Protein AF-A0A4P5WG82-F1 (afdb_monomer_lite)

Foldseek 3Di:
DVVVVVVVVVVVVVCCCVDDPVVVVVVVVVVCVVVPPDPQLQVQLVVQLVVQLVVLVVDPPPRSVVRSVVRSNVRSVVSVVVPPDDPPPVVD

Radius of gyration: 18.95 Å; chains: 1; bounding box: 54×23×49 Å

Secondary structure (DSSP, 8-state):
-HHHHHHHHHHHHHHTTTTSSHHHHHHHHHHHHHTT--HHHHHHHHHHHHHHHHHTTTSTTHHHHHHHHHHHHHHHHHHHHTS--PPPGGG-

pLDDT: mean 77.89, std 9.79, range [56.34, 91.38]

Sequence (92 aa):
MIVLLILVLCVALLLIPIGLPGIWLMVAARYTKKYGGSSRAAWGALIGGVVGAMVGVPMPIIGSVIGALAGSFVGALLGEYSTGTPRPYWAV

Structure (mmCIF, N/CA/C/O backbone):
data_AF-A0A4P5WG82-F1
#
_entry.id   AF-A0A4P5WG82-F1
#
loop_
_atom_site.group_PDB
_atom_site.id
_atom_site.type_symbol
_atom_site.label_atom_id
_atom_site.label_alt_id
_atom_site.label_comp_id
_atom_site.label_asym_id
_atom_site.label_entity_id
_atom_site.label_seq_id
_atom_site.pdbx_PDB_ins_code
_atom_site.Cartn_x
_atom_site.Cartn_y
_atom_site.Cartn_z
_atom_site.occupancy
_atom_site.B_iso_or_equiv
_atom_site.auth_seq_id
_atom_site.auth_comp_id
_atom_site.auth_asym_id
_atom_site.auth_atom_id
_atom_site.pdbx_PDB_model_num
ATOM 1 N N . MET A 1 1 ? 27.792 -10.069 -3.257 1.00 80.44 1 MET A N 1
ATOM 2 C CA . MET A 1 1 ? 26.722 -9.099 -3.601 1.00 80.44 1 MET A CA 1
ATOM 3 C C . MET A 1 1 ? 25.390 -9.452 -2.946 1.00 80.44 1 MET A C 1
ATOM 5 O O . MET A 1 1 ? 24.905 -8.640 -2.176 1.00 80.44 1 MET A O 1
ATOM 9 N N . ILE A 1 2 ? 24.837 -10.655 -3.155 1.00 90.38 2 ILE A N 1
ATOM 10 C CA . ILE A 1 2 ? 23.551 -11.074 -2.550 1.00 90.38 2 ILE A CA 1
ATOM 11 C C . ILE A 1 2 ? 23.592 -11.092 -1.010 1.00 90.38 2 ILE A C 1
ATOM 13 O O . ILE A 1 2 ? 22.701 -10.554 -0.368 1.00 90.38 2 ILE A O 1
ATOM 17 N N . VAL A 1 3 ? 24.663 -11.623 -0.408 1.00 88.81 3 VAL A N 1
ATOM 18 C CA . VAL A 1 3 ? 24.823 -11.656 1.062 1.00 88.81 3 VAL A CA 1
ATOM 19 C C . VAL A 1 3 ? 24.888 -10.246 1.666 1.00 88.81 3 VAL A C 1
ATOM 21 O O . VAL A 1 3 ? 24.271 -9.983 2.691 1.00 88.81 3 VAL A O 1
ATOM 24 N N . LEU A 1 4 ? 25.576 -9.318 0.992 1.00 86.50 4 LEU A N 1
ATOM 25 C CA . LEU A 1 4 ? 25.657 -7.912 1.399 1.00 86.50 4 LEU A CA 1
ATOM 26 C C . LEU A 1 4 ? 24.273 -7.242 1.347 1.00 86.50 4 LEU A C 1
ATOM 28 O O . LEU A 1 4 ? 23.899 -6.537 2.276 1.00 86.50 4 LEU A O 1
ATOM 32 N N . LEU A 1 5 ? 23.498 -7.510 0.290 1.00 86.25 5 LEU A N 1
ATOM 33 C CA . LEU A 1 5 ? 22.128 -7.012 0.140 1.00 86.25 5 LEU A CA 1
ATOM 34 C C . LEU A 1 5 ? 21.208 -7.505 1.260 1.00 86.25 5 LEU A C 1
ATOM 36 O O . LEU A 1 5 ? 20.482 -6.706 1.842 1.00 86.25 5 LEU A O 1
ATOM 40 N N . ILE A 1 6 ? 21.265 -8.796 1.596 1.00 91.19 6 ILE A N 1
ATOM 41 C CA . ILE A 1 6 ? 20.453 -9.374 2.677 1.00 91.19 6 ILE A CA 1
ATOM 42 C C . ILE A 1 6 ? 20.806 -8.722 4.019 1.00 91.19 6 ILE A C 1
ATOM 44 O O . ILE A 1 6 ? 19.914 -8.348 4.775 1.00 91.19 6 ILE A O 1
ATOM 48 N N . LEU A 1 7 ? 22.096 -8.518 4.290 1.00 88.62 7 LEU A N 1
ATOM 49 C CA . LEU A 1 7 ? 22.565 -7.910 5.535 1.00 88.62 7 LEU A CA 1
ATOM 50 C C . LEU A 1 7 ? 22.107 -6.445 5.651 1.00 88.62 7 LEU A C 1
ATOM 52 O O . LEU A 1 7 ? 21.591 -6.043 6.693 1.00 88.62 7 LEU A O 1
ATOM 56 N N . VAL A 1 8 ? 22.194 -5.675 4.561 1.00 83.88 8 VAL A N 1
ATOM 57 C CA . VAL A 1 8 ? 21.675 -4.297 4.491 1.00 83.88 8 VAL A CA 1
ATOM 58 C C . VAL A 1 8 ? 20.158 -4.256 4.715 1.00 83.88 8 VAL A C 1
ATOM 60 O O . VAL A 1 8 ? 19.680 -3.409 5.469 1.00 83.88 8 VAL A O 1
ATOM 63 N N . LEU A 1 9 ? 19.398 -5.185 4.127 1.00 82.94 9 LEU A N 1
ATOM 64 C CA . LEU A 1 9 ? 17.946 -5.279 4.323 1.00 82.94 9 LEU A CA 1
ATOM 65 C C . LEU A 1 9 ? 17.574 -5.637 5.768 1.00 82.94 9 LEU A C 1
ATOM 67 O O . LEU A 1 9 ? 16.657 -5.036 6.327 1.00 82.94 9 LEU A O 1
ATOM 71 N N . CYS A 1 10 ? 18.297 -6.562 6.403 1.00 84.12 10 CYS A N 1
ATOM 72 C CA . CYS A 1 10 ? 18.090 -6.914 7.808 1.00 84.12 10 CYS A CA 1
ATOM 73 C C . CYS A 1 10 ? 18.364 -5.731 8.745 1.00 84.12 10 CYS A C 1
ATOM 75 O O . CYS A 1 10 ? 17.583 -5.483 9.660 1.00 84.12 10 CYS A O 1
ATOM 77 N N . VAL A 1 11 ? 19.433 -4.969 8.498 1.00 82.44 11 VAL A N 1
ATOM 78 C CA . VAL A 1 11 ? 19.754 -3.763 9.278 1.00 82.44 11 VAL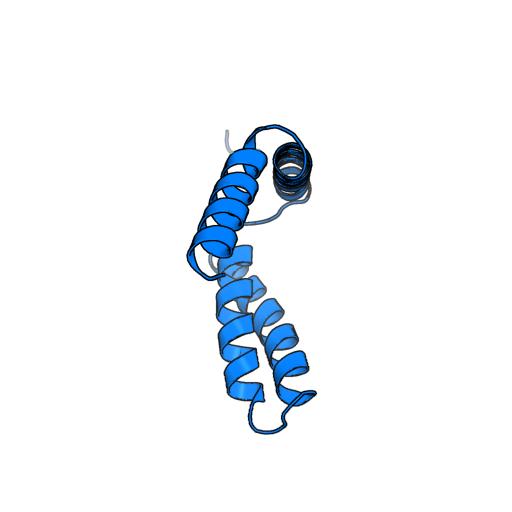 A CA 1
ATOM 79 C C . VAL A 1 11 ? 18.692 -2.681 9.072 1.00 82.44 11 VAL A C 1
ATOM 81 O O . VAL A 1 11 ? 18.233 -2.086 10.044 1.00 82.44 11 VAL A O 1
ATOM 84 N N . ALA A 1 12 ? 18.234 -2.468 7.835 1.00 75.81 12 ALA A N 1
ATOM 85 C CA . ALA A 1 12 ? 17.154 -1.531 7.538 1.00 75.81 12 ALA A CA 1
ATOM 86 C C . ALA A 1 12 ? 15.842 -1.914 8.245 1.00 75.81 12 ALA A C 1
ATOM 88 O O . ALA A 1 12 ? 15.194 -1.042 8.818 1.00 75.81 12 ALA A O 1
ATOM 89 N N . LEU A 1 13 ? 15.486 -3.206 8.273 1.00 78.38 13 LEU A N 1
ATOM 90 C CA . LEU A 1 13 ? 14.328 -3.731 9.009 1.00 78.38 13 LEU A CA 1
ATOM 91 C C . LEU A 1 13 ? 14.458 -3.524 10.526 1.00 78.38 13 LEU A C 1
ATOM 93 O O . LEU A 1 13 ? 13.496 -3.123 11.178 1.00 78.38 13 LEU A O 1
ATOM 97 N N . LEU A 1 14 ? 15.648 -3.750 11.086 1.00 78.56 14 LEU A N 1
ATOM 98 C CA . LEU A 1 14 ? 15.934 -3.544 12.511 1.00 78.56 14 LEU A CA 1
ATOM 99 C C . LEU A 1 14 ? 15.954 -2.065 12.922 1.00 78.56 14 LEU A C 1
ATOM 101 O O . LEU A 1 14 ? 15.741 -1.761 14.092 1.00 78.56 14 LEU A O 1
ATOM 105 N N . LEU A 1 15 ? 16.178 -1.143 11.983 1.00 75.06 15 LEU A N 1
ATOM 106 C CA . LEU A 1 15 ? 16.124 0.304 12.222 1.00 75.06 15 LEU A CA 1
ATOM 107 C C . LEU A 1 15 ? 14.691 0.867 12.214 1.00 75.06 15 LEU A C 1
ATOM 109 O O . LEU A 1 15 ? 14.470 1.980 12.700 1.00 75.06 15 LEU A O 1
ATOM 113 N N . ILE A 1 16 ? 13.704 0.108 11.719 1.00 76.06 16 ILE A N 1
ATOM 114 C CA . ILE A 1 16 ? 12.285 0.513 11.678 1.00 76.06 16 ILE A CA 1
ATOM 115 C C . ILE A 1 16 ? 11.738 0.903 13.065 1.00 76.06 16 ILE A C 1
ATOM 117 O O . ILE A 1 16 ? 11.085 1.948 13.155 1.00 76.06 16 ILE A O 1
ATOM 121 N N . PRO A 1 17 ? 12.005 0.156 14.154 1.00 71.12 17 PRO A N 1
ATOM 122 C CA . PRO A 1 17 ? 11.514 0.495 15.487 1.00 71.12 17 PRO A CA 1
ATOM 123 C C . PRO A 1 17 ? 12.336 1.588 16.194 1.00 71.12 17 PRO A C 1
ATOM 125 O O . PRO A 1 17 ? 11.816 2.213 17.113 1.00 71.12 17 PRO A O 1
ATOM 128 N N . ILE A 1 18 ? 13.601 1.812 15.803 1.00 68.62 18 ILE A N 1
ATOM 129 C CA . ILE A 1 18 ? 14.590 2.541 16.624 1.00 68.62 18 ILE A CA 1
ATOM 130 C C . ILE A 1 18 ? 14.626 4.060 16.384 1.00 68.62 18 ILE A C 1
ATOM 132 O O . ILE A 1 18 ? 15.074 4.776 17.274 1.00 68.62 18 ILE A O 1
ATOM 136 N N . GLY A 1 19 ? 14.103 4.605 15.275 1.00 64.56 19 GLY A N 1
ATOM 137 C CA . GLY A 1 19 ? 13.933 6.071 15.243 1.00 64.56 19 GLY A CA 1
ATOM 138 C C . GLY A 1 19 ? 13.861 6.824 13.922 1.00 64.56 19 GLY A C 1
ATOM 139 O O . GLY A 1 19 ? 13.817 8.046 13.983 1.00 64.56 19 GLY A O 1
ATOM 140 N N . LEU A 1 20 ? 13.806 6.183 12.751 1.00 67.31 20 LEU A N 1
ATOM 141 C CA . LEU A 1 20 ? 13.589 6.919 11.488 1.00 67.31 20 LEU A CA 1
ATOM 142 C C . LEU A 1 20 ? 12.163 6.736 10.917 1.00 67.31 20 LEU A C 1
ATOM 144 O O . LEU A 1 20 ? 11.533 7.742 10.601 1.00 67.31 20 LEU A O 1
ATOM 148 N N . PRO A 1 21 ? 11.585 5.517 10.847 1.00 66.56 21 PRO A N 1
ATOM 149 C CA . PRO A 1 21 ? 10.200 5.318 10.383 1.00 66.56 21 PRO A CA 1
ATOM 150 C C . PRO A 1 21 ? 9.171 5.147 11.514 1.00 66.56 21 PRO A C 1
ATOM 152 O O . PRO A 1 21 ? 8.017 5.555 11.372 1.00 66.56 21 PRO A O 1
ATOM 155 N N . GLY A 1 22 ? 9.562 4.538 12.640 1.00 69.62 22 GLY A N 1
ATOM 156 C CA . GLY A 1 22 ? 8.631 4.122 13.696 1.00 69.62 22 GLY A CA 1
ATOM 157 C C . GLY A 1 22 ? 7.852 5.276 14.329 1.00 69.62 22 GLY A C 1
ATOM 158 O O . GLY A 1 22 ? 6.642 5.172 14.523 1.00 69.62 22 GLY A O 1
ATOM 159 N N . ILE A 1 23 ? 8.514 6.411 14.573 1.00 76.50 23 ILE A N 1
ATOM 160 C CA . ILE A 1 23 ? 7.880 7.607 15.150 1.00 76.50 23 ILE A CA 1
ATOM 161 C C . ILE A 1 23 ? 6.823 8.176 14.196 1.00 76.50 23 ILE A C 1
ATOM 163 O O . ILE A 1 23 ? 5.710 8.482 14.621 1.00 76.50 23 ILE A O 1
ATOM 167 N N . TRP A 1 24 ? 7.121 8.262 12.898 1.00 74.88 24 TRP A N 1
ATOM 168 C CA . TRP A 1 24 ? 6.184 8.805 11.913 1.00 74.88 24 TRP A CA 1
ATOM 169 C C . TRP A 1 24 ? 4.971 7.883 11.706 1.00 74.88 24 TRP A C 1
ATOM 171 O O . TRP A 1 24 ? 3.842 8.364 11.622 1.00 74.88 24 TRP A O 1
ATOM 181 N N . LEU A 1 25 ? 5.172 6.558 11.743 1.00 74.25 25 LEU A N 1
ATOM 182 C CA . LEU A 1 25 ? 4.087 5.567 11.703 1.00 74.25 25 LEU A CA 1
ATOM 183 C C . LEU A 1 25 ? 3.185 5.632 12.943 1.00 74.25 25 LEU A C 1
ATOM 185 O O . LEU A 1 25 ? 1.963 5.562 12.816 1.00 74.25 25 LEU A O 1
ATOM 189 N N . MET A 1 26 ? 3.754 5.808 14.139 1.00 73.69 26 MET A N 1
ATOM 190 C CA . MET A 1 26 ? 2.969 5.983 15.368 1.00 73.69 26 MET A CA 1
ATOM 191 C C . MET A 1 26 ? 2.139 7.270 15.332 1.00 73.69 26 MET A C 1
ATOM 193 O O . MET A 1 26 ? 0.972 7.267 15.733 1.00 73.69 26 MET A O 1
ATOM 197 N N . VAL A 1 27 ? 2.717 8.358 14.821 1.00 78.19 27 VAL A N 1
ATOM 198 C CA . VAL A 1 27 ? 2.026 9.638 14.636 1.00 78.19 27 VAL A CA 1
ATOM 199 C C . VAL A 1 27 ? 0.900 9.500 13.600 1.00 78.19 27 VAL A C 1
ATOM 201 O O . VAL A 1 27 ? -0.237 9.874 13.890 1.00 78.19 27 VAL A O 1
ATOM 204 N N . ALA A 1 28 ? 1.155 8.872 12.450 1.00 74.50 28 ALA A N 1
ATOM 205 C CA . ALA A 1 28 ? 0.137 8.590 11.435 1.00 74.50 28 ALA A CA 1
ATOM 206 C C . ALA A 1 28 ? -1.003 7.703 11.974 1.00 74.50 28 ALA A C 1
ATOM 208 O O . ALA A 1 28 ? -2.180 7.989 11.743 1.00 74.50 28 ALA A O 1
ATOM 209 N N . ALA A 1 29 ? -0.688 6.670 12.759 1.00 71.50 29 ALA A N 1
ATOM 210 C CA . ALA A 1 29 ? -1.679 5.796 13.393 1.00 71.50 29 ALA A CA 1
ATOM 211 C C . ALA A 1 29 ? -2.538 6.529 14.443 1.00 71.50 29 ALA A C 1
ATOM 213 O O . ALA A 1 29 ? -3.737 6.278 14.576 1.00 71.50 29 ALA A O 1
ATOM 214 N N . ARG A 1 30 ? -1.943 7.460 15.199 1.00 72.12 30 ARG A N 1
ATOM 215 C CA . ARG A 1 30 ? -2.664 8.316 16.156 1.00 72.12 30 ARG A CA 1
ATOM 216 C C . ARG A 1 30 ? -3.596 9.292 15.440 1.00 72.12 30 ARG A C 1
ATOM 218 O O . ARG A 1 30 ? -4.747 9.434 15.849 1.00 72.12 30 ARG A O 1
ATOM 225 N N . TYR A 1 31 ? -3.126 9.938 14.374 1.00 70.69 31 TYR A N 1
ATOM 226 C CA . TYR A 1 31 ? -3.939 10.881 13.610 1.00 70.69 31 TYR A CA 1
ATOM 227 C C . TYR A 1 31 ? -5.069 10.188 12.841 1.00 70.69 31 TYR A C 1
ATOM 229 O O . TYR A 1 31 ? -6.202 10.650 12.913 1.00 70.69 31 TYR A O 1
ATOM 237 N N . THR A 1 32 ? -4.831 9.042 12.201 1.00 68.19 32 THR A N 1
ATOM 238 C CA . THR A 1 32 ? -5.890 8.277 11.509 1.00 68.19 32 THR A CA 1
ATOM 239 C C . THR A 1 32 ? -7.016 7.842 12.447 1.00 68.19 32 THR A C 1
ATOM 241 O O . THR A 1 32 ? -8.182 7.957 12.080 1.00 68.19 32 THR A O 1
ATOM 244 N N . LYS A 1 33 ? -6.709 7.446 13.691 1.00 63.59 33 LYS A N 1
ATOM 245 C CA . LYS A 1 33 ? -7.741 7.191 14.714 1.00 63.59 33 LYS A CA 1
ATOM 246 C C . LYS A 1 33 ? -8.530 8.444 15.102 1.00 63.59 33 LYS A C 1
ATOM 248 O O . LYS A 1 33 ? -9.725 8.345 15.351 1.00 63.59 33 LYS A O 1
ATOM 253 N N . LYS A 1 34 ? -7.883 9.614 15.157 1.00 66.56 34 LYS A N 1
ATOM 254 C CA . LYS A 1 34 ? -8.532 10.889 15.512 1.00 66.56 34 LYS A CA 1
ATOM 255 C C . LYS A 1 34 ? -9.414 11.437 14.381 1.00 66.56 34 LYS A C 1
ATOM 257 O O . LYS A 1 34 ? -10.438 12.043 14.665 1.00 66.56 34 LYS A O 1
ATOM 262 N N . TYR A 1 35 ? -9.033 11.204 13.126 1.00 62.78 35 TYR A N 1
ATOM 263 C CA . TYR A 1 35 ? -9.756 11.652 11.929 1.00 62.78 35 TYR A CA 1
ATOM 264 C C . TYR A 1 35 ? -10.736 10.603 11.360 1.00 62.78 35 TYR A C 1
ATOM 266 O O . TYR A 1 35 ? -11.232 10.779 10.254 1.00 62.78 35 TYR A O 1
ATOM 274 N N . GLY A 1 36 ? -11.052 9.533 12.105 1.00 61.09 36 GLY A N 1
ATOM 275 C CA . GLY A 1 36 ? -12.147 8.616 11.752 1.00 61.09 36 GLY A CA 1
ATOM 276 C C . GLY A 1 36 ? -11.791 7.481 10.784 1.00 61.09 36 GLY A C 1
ATOM 277 O O . GLY A 1 36 ? -12.676 6.912 10.154 1.00 61.09 36 GLY A O 1
ATOM 278 N N . GLY A 1 37 ? -10.516 7.108 10.664 1.00 62.03 37 GLY A N 1
ATOM 279 C CA . GLY A 1 37 ? -10.098 5.977 9.835 1.00 62.03 37 GLY A CA 1
ATOM 280 C C . GLY A 1 37 ? -10.614 4.638 10.373 1.00 62.03 37 GLY A C 1
ATOM 281 O O . GLY A 1 37 ? -10.063 4.093 11.331 1.00 62.03 37 GLY A O 1
ATOM 282 N N . SER A 1 38 ? -11.649 4.079 9.740 1.00 74.06 38 SER A N 1
ATOM 283 C CA . SER A 1 38 ? -12.128 2.722 10.029 1.00 74.06 38 SER A CA 1
ATOM 284 C C . SER A 1 38 ? -11.144 1.682 9.490 1.00 74.06 38 SER A C 1
ATOM 286 O O . SER A 1 38 ? -10.828 1.661 8.300 1.00 74.06 38 SER A O 1
ATOM 288 N N . SER A 1 39 ? -10.686 0.761 10.347 1.00 76.69 39 SER A N 1
ATOM 289 C CA . SER A 1 39 ? -9.787 -0.327 9.932 1.00 76.69 39 SER A CA 1
ATOM 290 C C . SER A 1 39 ? -10.404 -1.214 8.846 1.00 76.69 39 SER A C 1
ATOM 292 O O . SER A 1 39 ? -9.675 -1.762 8.026 1.00 76.69 39 SER A O 1
ATOM 294 N N . ARG A 1 40 ? -11.738 -1.330 8.796 1.00 75.31 40 ARG A N 1
ATOM 295 C CA . ARG A 1 40 ? -12.440 -2.098 7.755 1.00 75.31 40 ARG A CA 1
ATOM 296 C C . ARG A 1 40 ? -12.535 -1.340 6.434 1.00 75.31 40 ARG A C 1
ATOM 298 O O . ARG A 1 40 ? -12.385 -1.965 5.391 1.00 75.31 40 ARG A O 1
ATOM 305 N N . ALA A 1 41 ? -12.684 -0.015 6.468 1.00 80.06 41 ALA A N 1
ATOM 306 C CA . ALA A 1 41 ? -12.593 0.816 5.266 1.00 80.06 41 ALA A CA 1
ATOM 307 C C . ALA A 1 41 ? -11.174 0.782 4.674 1.00 80.06 41 ALA A C 1
ATOM 309 O O . ALA A 1 41 ? -11.017 0.686 3.462 1.00 80.06 41 ALA A O 1
ATOM 310 N N . ALA A 1 42 ? -10.137 0.753 5.520 1.00 82.75 42 ALA A N 1
ATOM 311 C CA . ALA A 1 42 ? -8.756 0.587 5.067 1.00 82.75 42 ALA A CA 1
ATOM 312 C C . ALA A 1 42 ? -8.534 -0.762 4.358 1.00 82.75 42 ALA A C 1
ATOM 314 O O . ALA A 1 42 ? -7.943 -0.801 3.282 1.00 82.75 42 ALA A O 1
ATOM 315 N N . TRP A 1 43 ? -9.053 -1.860 4.920 1.00 84.69 43 TRP A N 1
ATOM 316 C CA . TRP A 1 43 ? -8.992 -3.181 4.279 1.00 84.69 43 TRP A CA 1
ATOM 317 C C . TRP A 1 43 ? -9.807 -3.247 2.987 1.00 84.69 43 TRP A C 1
ATOM 319 O O . TRP A 1 43 ? -9.331 -3.787 1.989 1.00 84.69 43 TRP A O 1
ATOM 329 N N . GLY A 1 44 ? -11.002 -2.656 2.989 1.00 87.19 44 GLY A N 1
ATOM 330 C CA . GLY A 1 44 ? -11.838 -2.530 1.804 1.00 87.19 44 GLY A CA 1
ATOM 331 C C . GLY A 1 44 ? -11.127 -1.766 0.689 1.00 87.19 44 GLY A C 1
ATOM 332 O O . GLY A 1 44 ? -11.065 -2.256 -0.434 1.00 87.19 44 GLY A O 1
ATOM 333 N N . ALA A 1 45 ? -10.506 -0.627 1.002 1.00 87.19 45 ALA A N 1
ATOM 334 C CA . ALA A 1 45 ? -9.723 0.151 0.048 1.00 87.19 45 ALA A CA 1
ATOM 335 C C . ALA A 1 45 ? -8.524 -0.612 -0.508 1.00 87.19 45 ALA A C 1
ATOM 337 O O . ALA A 1 45 ? -8.234 -0.516 -1.699 1.00 87.19 45 ALA A O 1
ATOM 338 N N . LEU A 1 46 ? -7.831 -1.378 0.335 1.00 88.06 46 LEU A N 1
ATOM 339 C CA . LEU A 1 46 ? -6.669 -2.148 -0.092 1.00 88.06 46 LEU A CA 1
ATOM 340 C C . LEU A 1 46 ? -7.069 -3.226 -1.106 1.00 88.06 46 LEU A C 1
ATOM 342 O O . LEU A 1 46 ? -6.498 -3.308 -2.190 1.00 88.06 46 LEU A O 1
ATOM 346 N N . ILE A 1 47 ? -8.082 -4.029 -0.767 1.00 90.19 47 ILE A N 1
ATOM 347 C CA . ILE A 1 47 ? -8.557 -5.128 -1.617 1.00 90.19 47 ILE A CA 1
ATOM 348 C C . ILE A 1 47 ? -9.198 -4.566 -2.884 1.00 90.19 47 ILE A C 1
ATOM 350 O O . ILE A 1 47 ? -8.884 -5.010 -3.987 1.00 90.19 47 ILE A O 1
ATOM 354 N N . GLY A 1 48 ? -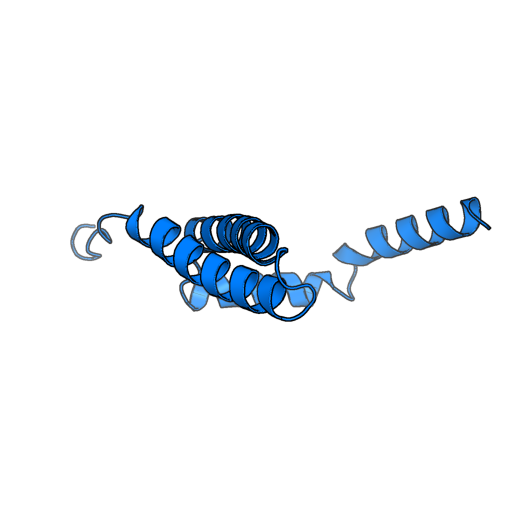10.049 -3.552 -2.737 1.00 88.69 48 GLY A N 1
ATOM 355 C CA . GLY A 1 48 ? -10.691 -2.881 -3.855 1.00 88.69 48 GLY A CA 1
ATOM 356 C C . GLY A 1 48 ? -9.675 -2.248 -4.803 1.00 88.69 48 GLY A C 1
ATOM 357 O O . GLY A 1 48 ? -9.803 -2.402 -6.013 1.00 88.69 48 GLY A O 1
ATOM 358 N N . GLY A 1 49 ? -8.622 -1.616 -4.280 1.00 90.50 49 GLY A N 1
ATOM 359 C CA . GLY A 1 49 ? -7.547 -1.044 -5.087 1.00 90.50 49 GLY A CA 1
ATOM 360 C C . GLY A 1 49 ? -6.743 -2.100 -5.842 1.00 90.50 49 GLY A C 1
ATOM 361 O O . GLY A 1 49 ? -6.449 -1.917 -7.018 1.00 90.50 49 GLY A O 1
ATOM 362 N N . VAL A 1 50 ? -6.447 -3.245 -5.224 1.00 90.88 50 VAL A N 1
ATOM 363 C CA . VAL A 1 50 ? -5.762 -4.356 -5.906 1.00 90.88 50 VAL A CA 1
ATOM 364 C C . VAL A 1 50 ? -6.639 -4.956 -7.008 1.00 90.88 50 VAL A C 1
ATOM 366 O O . VAL A 1 50 ? -6.175 -5.115 -8.134 1.00 90.88 50 VAL A O 1
ATOM 369 N N . VAL A 1 51 ? -7.911 -5.247 -6.724 1.00 90.31 51 VAL A N 1
ATOM 370 C CA . VAL A 1 51 ? -8.850 -5.790 -7.722 1.00 90.31 51 VAL A CA 1
ATOM 371 C C . VAL A 1 51 ? -9.064 -4.792 -8.859 1.00 90.31 51 VAL A C 1
ATOM 373 O O . VAL A 1 51 ? -8.993 -5.163 -10.026 1.00 90.31 51 VAL A O 1
ATOM 376 N N . GLY A 1 52 ? -9.253 -3.515 -8.536 1.00 86.38 52 GLY A N 1
ATOM 377 C CA . GLY A 1 52 ? -9.400 -2.455 -9.522 1.00 86.38 52 GLY A CA 1
ATOM 378 C C . GLY A 1 52 ? -8.147 -2.272 -10.380 1.00 86.38 52 GLY A C 1
ATOM 379 O O . GLY A 1 52 ? -8.261 -2.131 -11.595 1.00 86.38 52 GLY A O 1
ATOM 380 N N . ALA A 1 53 ? -6.950 -2.369 -9.795 1.00 87.38 53 ALA A N 1
ATOM 381 C CA . ALA A 1 53 ? -5.697 -2.353 -10.548 1.00 87.38 53 ALA A CA 1
ATOM 382 C C . ALA A 1 53 ? -5.612 -3.520 -11.541 1.00 87.38 53 ALA A C 1
ATOM 384 O O . ALA A 1 53 ? -5.205 -3.308 -12.681 1.00 87.38 53 ALA A O 1
ATOM 385 N N . MET A 1 54 ? -6.032 -4.723 -11.126 1.00 85.75 5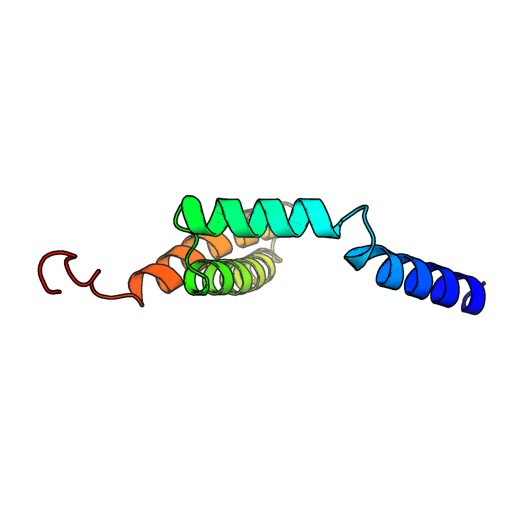4 MET A N 1
ATOM 386 C CA . MET A 1 54 ? -6.038 -5.940 -11.952 1.00 85.75 54 MET A CA 1
ATOM 387 C C . MET A 1 54 ? -7.067 -5.873 -13.087 1.00 85.75 54 MET A C 1
ATOM 389 O O . MET A 1 54 ? -6.773 -6.257 -14.215 1.00 85.75 54 MET A O 1
ATOM 393 N N . VAL A 1 55 ? -8.256 -5.332 -12.821 1.00 84.75 55 VAL A N 1
ATOM 394 C CA . VAL A 1 55 ? -9.291 -5.102 -13.845 1.00 84.75 55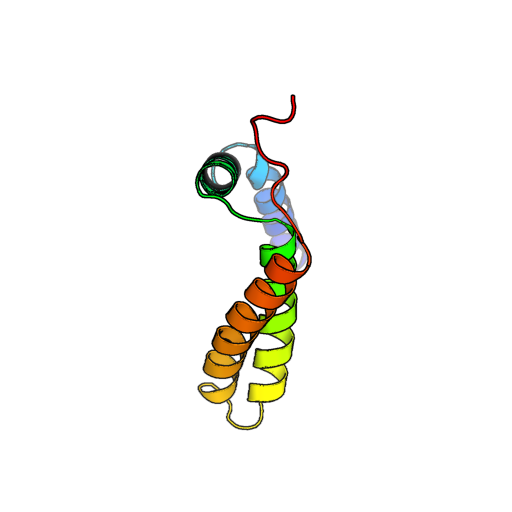 VAL A CA 1
ATOM 395 C C . VAL A 1 55 ? -8.888 -3.975 -14.805 1.00 84.75 55 VAL A C 1
ATOM 397 O O . VAL A 1 55 ? -9.283 -3.991 -15.966 1.00 84.75 55 VAL A O 1
ATOM 400 N N . GLY A 1 56 ? -8.068 -3.026 -14.347 1.00 79.19 56 GLY A N 1
ATOM 401 C CA . GLY A 1 56 ? -7.506 -1.930 -15.139 1.00 79.19 56 GLY A CA 1
ATOM 402 C C . GLY A 1 56 ? -6.318 -2.307 -16.036 1.00 79.19 56 GLY A C 1
ATOM 403 O O . GLY A 1 56 ? -5.925 -1.513 -16.891 1.00 79.19 56 GLY A O 1
ATOM 404 N N . VAL A 1 57 ? -5.779 -3.525 -15.908 1.00 79.69 57 VAL A N 1
ATOM 405 C CA . VAL A 1 57 ? -4.673 -4.059 -16.732 1.00 79.69 57 VAL A CA 1
ATOM 406 C C . VAL A 1 57 ? -4.886 -3.996 -18.258 1.00 79.69 57 VAL A C 1
ATOM 408 O O . VAL A 1 57 ? -3.879 -3.834 -18.948 1.00 79.69 57 VAL A O 1
ATOM 411 N N . PRO A 1 58 ? -6.111 -4.057 -18.833 1.00 73.19 58 PRO A N 1
ATOM 412 C CA . PRO A 1 58 ? -6.302 -4.002 -20.285 1.00 73.19 58 PRO A CA 1
ATOM 413 C C . PRO A 1 58 ? -5.691 -2.761 -20.957 1.00 73.19 58 PRO A C 1
ATOM 415 O O . PRO A 1 58 ? -5.357 -2.815 -22.136 1.00 73.19 58 PRO A O 1
ATOM 418 N N . MET A 1 59 ? -5.517 -1.662 -20.212 1.00 61.22 59 MET A N 1
ATOM 419 C CA . MET A 1 59 ? -4.777 -0.465 -20.627 1.00 61.22 59 MET A CA 1
ATOM 420 C C . MET A 1 59 ? -3.594 -0.252 -19.668 1.00 61.22 59 MET A C 1
ATOM 422 O O . MET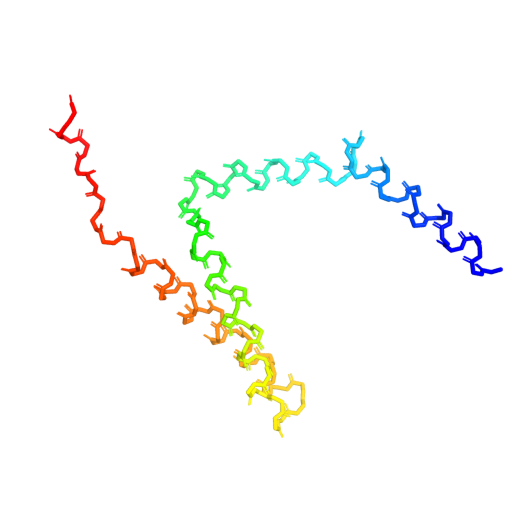 A 1 59 ? -3.774 0.361 -18.607 1.00 61.22 59 MET A O 1
ATOM 426 N N . PRO A 1 60 ? -2.386 -0.745 -20.002 1.00 68.00 60 PRO A N 1
ATOM 427 C CA . PRO A 1 60 ? -1.229 -0.603 -19.131 1.00 68.00 60 PRO A CA 1
ATOM 428 C C . PRO A 1 60 ? -0.955 0.878 -18.826 1.00 68.00 60 PRO A C 1
ATOM 430 O O . PRO A 1 60 ? -1.042 1.727 -19.710 1.00 68.00 60 PRO A O 1
ATOM 433 N N . ILE A 1 61 ? -0.605 1.179 -17.570 1.00 73.81 61 ILE A N 1
ATOM 434 C CA . ILE A 1 61 ? -0.304 2.514 -17.008 1.00 73.81 61 ILE A CA 1
ATOM 435 C C . ILE A 1 61 ? -1.546 3.336 -16.635 1.00 73.81 61 ILE A C 1
ATOM 437 O O . ILE A 1 61 ? -1.662 3.742 -15.483 1.00 73.81 61 ILE A O 1
ATOM 441 N N . ILE A 1 62 ? -2.477 3.593 -17.555 1.00 80.62 62 ILE A N 1
ATOM 442 C CA . ILE A 1 62 ? -3.615 4.490 -17.263 1.00 80.62 62 ILE A CA 1
ATOM 443 C C . ILE A 1 62 ? -4.776 3.719 -16.630 1.00 80.62 62 ILE A C 1
ATOM 445 O O . ILE A 1 62 ? -5.330 4.142 -15.614 1.00 80.62 62 ILE A O 1
ATOM 449 N N . GLY A 1 63 ? -5.123 2.561 -17.195 1.00 79.69 63 GLY A N 1
ATOM 450 C CA . GLY A 1 63 ? -6.237 1.746 -16.718 1.00 79.69 63 GLY A CA 1
ATOM 451 C C . GLY A 1 63 ? -5.985 1.186 -15.323 1.00 79.69 63 GLY A C 1
ATOM 452 O O . GLY A 1 63 ? -6.875 1.236 -14.479 1.00 79.69 63 GLY A O 1
ATOM 453 N N . SER A 1 64 ? -4.762 0.732 -15.036 1.00 85.44 64 SER A N 1
ATOM 454 C CA . SER A 1 64 ? -4.397 0.202 -13.717 1.00 85.44 64 SER A CA 1
ATOM 455 C C . SER A 1 64 ? -4.408 1.273 -12.625 1.00 85.44 64 SER A C 1
ATOM 457 O O . SER A 1 64 ? -4.830 0.986 -11.509 1.00 85.44 64 SER A O 1
ATOM 459 N N . VAL A 1 65 ? -4.011 2.514 -12.931 1.00 86.94 65 VAL A N 1
ATOM 460 C CA . VAL A 1 65 ? -4.045 3.632 -11.970 1.00 86.94 65 VAL A CA 1
ATOM 461 C C . VAL A 1 65 ? -5.481 4.059 -11.679 1.00 86.94 65 VAL A C 1
ATOM 463 O O . VAL A 1 65 ? -5.859 4.179 -10.513 1.00 86.94 65 VAL A O 1
ATOM 466 N N . ILE A 1 66 ? -6.304 4.237 -12.718 1.00 87.56 66 ILE A N 1
ATOM 467 C CA . ILE A 1 66 ? -7.720 4.599 -12.550 1.00 87.56 66 ILE A CA 1
ATOM 468 C C . ILE A 1 66 ? -8.469 3.474 -11.837 1.00 87.56 66 ILE A C 1
ATOM 470 O O . ILE A 1 66 ? -9.230 3.734 -10.909 1.00 87.56 66 ILE A O 1
ATOM 474 N N . GLY A 1 67 ? -8.215 2.227 -12.225 1.00 88.69 67 GLY A N 1
ATOM 475 C CA . GLY A 1 67 ? -8.783 1.049 -11.593 1.00 88.69 67 GLY A CA 1
ATOM 476 C C . GLY A 1 67 ? -8.392 0.938 -10.122 1.00 88.69 67 GLY A C 1
ATOM 477 O O . GLY A 1 67 ? -9.262 0.731 -9.283 1.00 88.69 67 GLY A O 1
ATOM 478 N N . ALA A 1 68 ? -7.121 1.153 -9.775 1.00 89.19 68 ALA A N 1
ATOM 479 C CA . ALA A 1 68 ? -6.667 1.141 -8.385 1.00 89.19 68 ALA A CA 1
ATOM 480 C C . ALA A 1 68 ? -7.327 2.239 -7.545 1.00 89.19 68 ALA A C 1
ATOM 482 O O . ALA A 1 68 ? -7.758 1.991 -6.418 1.00 89.19 68 ALA A O 1
ATOM 483 N N . LEU A 1 69 ? -7.448 3.444 -8.103 1.00 88.50 69 LEU A N 1
ATOM 484 C CA . LEU A 1 69 ? -8.103 4.563 -7.437 1.00 88.50 69 LEU A CA 1
ATOM 485 C C . LEU A 1 69 ? -9.590 4.267 -7.237 1.00 88.50 69 LEU A C 1
ATOM 487 O O . LEU A 1 69 ? -10.043 4.201 -6.095 1.00 88.50 69 LEU A O 1
ATOM 491 N N . ALA A 1 70 ? -10.330 4.009 -8.317 1.00 91.38 70 ALA A N 1
ATOM 492 C CA . ALA A 1 70 ? -11.763 3.727 -8.267 1.00 91.38 70 ALA A CA 1
ATOM 493 C C . ALA A 1 70 ? -12.070 2.523 -7.365 1.00 91.38 70 ALA A C 1
ATOM 495 O O . ALA A 1 70 ? -12.953 2.590 -6.511 1.00 91.38 70 ALA A O 1
ATOM 496 N N . GLY A 1 71 ? -11.287 1.454 -7.492 1.00 89.88 71 GLY A N 1
ATOM 497 C CA . GLY A 1 71 ? -11.401 0.265 -6.665 1.00 89.88 71 GLY A CA 1
ATOM 498 C C . GLY A 1 71 ? -11.152 0.545 -5.184 1.00 89.88 71 GLY A C 1
ATOM 499 O O . GLY A 1 71 ? -11.884 0.029 -4.343 1.00 89.88 71 GLY A O 1
ATOM 500 N N . SER A 1 72 ? -10.187 1.400 -4.837 1.00 89.44 72 SER A N 1
ATOM 501 C CA . SER A 1 72 ? -9.919 1.736 -3.435 1.00 89.44 72 SER A CA 1
ATOM 502 C C . SER A 1 72 ? -11.040 2.560 -2.791 1.00 89.44 72 SER A C 1
ATOM 504 O O . SER A 1 72 ? -11.419 2.295 -1.651 1.00 89.44 72 SER A O 1
ATOM 506 N N . PHE A 1 73 ? -11.653 3.489 -3.528 1.00 87.75 73 PHE A N 1
ATOM 507 C CA . PHE A 1 73 ? -12.804 4.251 -3.034 1.00 87.75 73 PHE A CA 1
ATOM 508 C C . PHE A 1 73 ? -14.053 3.380 -2.883 1.00 87.75 73 PHE A C 1
ATOM 510 O O . PHE A 1 73 ? -14.703 3.416 -1.839 1.00 87.75 73 PHE A O 1
ATOM 517 N N . VAL A 1 74 ? -14.365 2.552 -3.885 1.00 90.38 74 VAL A N 1
ATOM 518 C CA . VAL A 1 74 ? -15.500 1.614 -3.821 1.00 90.38 74 VAL A CA 1
ATOM 519 C C . VAL A 1 74 ? -15.296 0.603 -2.692 1.00 90.38 74 VAL A C 1
ATOM 521 O O . VAL A 1 74 ? -16.212 0.336 -1.917 1.00 90.38 74 VAL A O 1
ATOM 524 N N . GLY A 1 75 ? -14.080 0.082 -2.548 1.00 86.69 75 GLY A N 1
ATOM 525 C CA . GLY A 1 75 ? -13.725 -0.842 -1.484 1.00 86.69 75 GLY A CA 1
ATOM 526 C C . GLY A 1 75 ? -13.834 -0.225 -0.087 1.00 86.69 75 GLY A C 1
ATOM 527 O O . GLY A 1 75 ? -14.392 -0.857 0.810 1.00 86.69 75 GLY A O 1
ATOM 528 N N . ALA A 1 76 ? -13.366 1.013 0.107 1.00 86.56 76 ALA A N 1
ATOM 529 C CA . ALA A 1 76 ? -13.541 1.742 1.366 1.00 86.56 76 ALA A CA 1
ATOM 530 C C . ALA A 1 76 ? -15.016 1.940 1.712 1.00 86.56 76 ALA A C 1
ATOM 532 O O . ALA A 1 76 ? -15.412 1.640 2.838 1.00 86.56 76 ALA A O 1
ATOM 533 N N . LEU A 1 77 ? -15.819 2.391 0.743 1.00 84.69 77 LEU A N 1
ATOM 534 C CA . LEU A 1 77 ? -17.251 2.620 0.923 1.00 84.69 77 LEU A CA 1
ATOM 535 C C . LEU A 1 77 ? -17.961 1.336 1.356 1.00 84.69 77 LEU A C 1
ATOM 537 O O . LEU A 1 77 ? -18.674 1.333 2.355 1.00 84.69 77 LEU A O 1
ATOM 541 N N . LEU A 1 78 ? -17.718 0.218 0.670 1.00 83.44 78 LEU A N 1
ATOM 542 C CA . LEU A 1 78 ? -18.285 -1.084 1.045 1.00 83.44 78 LEU A CA 1
ATOM 543 C C . LEU A 1 78 ? -17.831 -1.538 2.446 1.00 83.44 78 LEU A C 1
ATOM 545 O O . LEU A 1 78 ? -18.625 -2.082 3.222 1.00 83.44 78 LEU A O 1
ATOM 549 N N . GLY A 1 79 ? -16.567 -1.279 2.793 1.00 83.06 79 GLY A N 1
ATOM 550 C CA . GLY A 1 79 ? -16.021 -1.539 4.125 1.00 83.06 79 GLY A CA 1
ATOM 551 C C . GLY A 1 79 ? -16.666 -0.687 5.223 1.00 83.06 79 GLY A C 1
ATOM 552 O O . GLY A 1 79 ? -16.823 -1.161 6.349 1.00 83.06 79 GLY A O 1
ATOM 553 N N . GLU A 1 80 ? -17.076 0.539 4.902 1.00 80.19 80 GLU A N 1
ATOM 554 C CA . GLU A 1 80 ? -17.754 1.457 5.816 1.00 80.19 80 GLU A CA 1
ATOM 555 C C . GLU A 1 80 ? -19.245 1.123 5.977 1.00 80.19 80 GLU A C 1
ATOM 557 O O . GLU A 1 80 ? -19.712 1.007 7.113 1.00 80.19 80 GLU A O 1
ATOM 562 N N . TYR A 1 81 ? -19.968 0.844 4.883 1.00 75.62 81 TYR A N 1
ATOM 563 C CA . TYR A 1 81 ? -21.386 0.438 4.904 1.00 75.62 81 TYR A CA 1
ATOM 564 C C . TYR A 1 81 ? -21.642 -0.843 5.713 1.00 75.62 81 TYR A C 1
ATOM 566 O O . TYR A 1 81 ? -22.723 -1.023 6.271 1.00 75.62 81 TYR A O 1
ATOM 574 N N . SER A 1 82 ? -20.632 -1.705 5.859 1.00 69.62 82 SER A N 1
ATOM 575 C CA . SER A 1 82 ? -20.688 -2.897 6.719 1.00 69.62 82 SER A CA 1
ATOM 576 C C . SER A 1 82 ? -20.757 -2.576 8.227 1.00 69.62 82 SER A C 1
ATOM 578 O O . SER A 1 82 ? -20.892 -3.483 9.049 1.00 69.62 82 SER A O 1
ATOM 580 N N . THR A 1 83 ? -20.660 -1.299 8.615 1.00 61.59 83 THR A N 1
ATOM 581 C CA . THR A 1 83 ? -20.645 -0.806 10.006 1.00 61.59 83 THR A CA 1
ATOM 582 C C . THR A 1 83 ? -21.987 -0.194 10.413 1.00 61.59 83 THR A C 1
ATOM 584 O O . THR A 1 83 ? -22.024 0.857 11.050 1.00 61.59 83 THR A O 1
ATOM 587 N N . GLY A 1 84 ? -23.096 -0.835 10.026 1.00 59.22 84 GLY A N 1
ATOM 588 C CA . GLY A 1 84 ? -24.448 -0.419 10.399 1.00 59.22 84 GLY A CA 1
ATOM 589 C C . GLY A 1 84 ? -24.530 0.100 11.843 1.00 59.22 84 GLY A C 1
ATOM 590 O O . GLY A 1 84 ? -24.226 -0.619 12.791 1.00 59.22 84 GLY A O 1
ATOM 591 N N . THR A 1 85 ? -24.957 1.360 11.969 1.00 56.34 85 THR A N 1
ATOM 592 C CA . THR A 1 85 ? -25.242 2.137 13.191 1.00 56.34 85 THR A CA 1
ATOM 593 C C . THR A 1 85 ? -24.053 2.499 14.104 1.00 56.34 85 THR A C 1
ATOM 595 O O . THR A 1 85 ? -23.542 1.659 14.844 1.00 56.34 85 THR A O 1
ATOM 598 N N . PRO A 1 86 ? -23.683 3.795 14.189 1.00 57.75 86 PRO A N 1
ATOM 599 C CA . PRO A 1 86 ? -23.073 4.336 15.396 1.00 57.75 86 PRO A CA 1
ATOM 600 C C . PRO A 1 86 ? -24.069 4.131 16.539 1.00 57.75 86 PRO A C 1
ATOM 602 O O . PRO A 1 86 ? -25.193 4.635 16.476 1.00 57.75 86 PRO A O 1
ATOM 605 N N . ARG A 1 87 ? -23.689 3.382 17.582 1.00 62.47 87 ARG A N 1
ATOM 606 C CA . ARG A 1 87 ? -24.460 3.415 18.825 1.00 62.47 87 ARG A CA 1
ATOM 607 C C . ARG A 1 87 ? -24.471 4.864 19.310 1.00 62.47 87 ARG A C 1
ATOM 609 O O . ARG A 1 87 ? -23.392 5.441 19.461 1.00 62.47 87 ARG A O 1
ATOM 616 N N . PRO A 1 88 ? -25.651 5.458 19.523 1.00 62.53 88 PRO A N 1
ATOM 617 C CA . PRO A 1 88 ? -25.713 6.810 20.017 1.00 62.53 88 PRO A CA 1
ATOM 618 C C . PRO A 1 88 ? -25.031 6.903 21.380 1.00 62.53 88 PRO A C 1
ATOM 620 O O . PRO A 1 88 ? -25.280 6.093 22.269 1.00 62.53 88 PRO A O 1
ATOM 623 N N . TYR A 1 89 ? -24.199 7.922 21.554 1.00 66.00 89 TYR A N 1
ATOM 624 C CA . TYR A 1 89 ? -23.464 8.196 22.796 1.00 66.00 89 TYR A CA 1
ATOM 625 C C . TYR A 1 89 ? -24.386 8.472 23.995 1.00 66.00 89 TYR A C 1
ATOM 627 O O . TYR A 1 89 ? -23.921 8.495 25.123 1.00 66.00 89 TYR A O 1
ATOM 635 N N . TRP A 1 90 ? -25.681 8.689 23.747 1.00 69.88 90 TRP A N 1
ATOM 636 C CA . TRP A 1 90 ? -26.716 8.866 24.765 1.00 69.88 90 TRP A CA 1
ATOM 637 C C . TRP A 1 90 ? -27.284 7.545 25.314 1.00 69.88 90 TRP A C 1
ATOM 639 O O . TR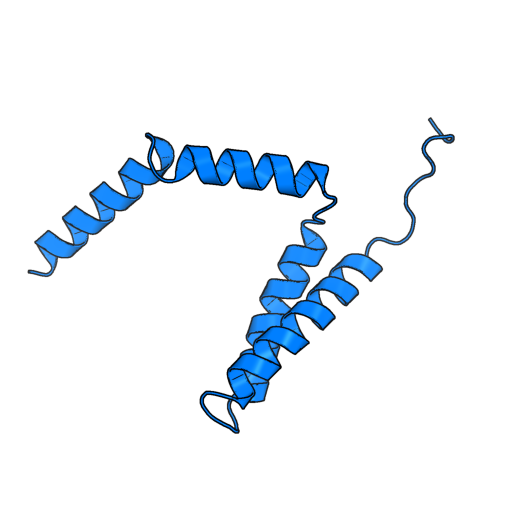P A 1 90 ? -28.184 7.575 26.145 1.00 69.88 90 TRP A O 1
ATOM 649 N N . ALA A 1 91 ? -26.791 6.392 24.847 1.00 70.31 91 ALA A N 1
ATOM 650 C CA . ALA A 1 91 ? -27.217 5.063 25.294 1.00 70.31 91 ALA A CA 1
ATOM 651 C C . ALA A 1 91 ? -26.261 4.405 26.319 1.00 70.31 91 ALA A C 1
ATOM 653 O O . ALA A 1 91 ? -26.331 3.188 26.506 1.00 70.31 91 ALA A O 1
ATOM 654 N N . VAL A 1 92 ? -25.365 5.177 26.950 1.00 60.88 92 VAL A N 1
ATOM 655 C CA . VAL A 1 92 ? -24.452 4.755 28.035 1.00 60.88 92 VAL A CA 1
ATOM 656 C C . VAL A 1 92 ? -24.560 5.749 29.182 1.00 60.88 92 VAL A C 1
ATOM 658 O O . VAL A 1 92 ? -24.539 5.294 30.344 1.00 60.88 92 VAL A O 1
#